Protein AF-A0A0E3WSV9-F1 (afdb_monomer_lite)

Sequence (74 aa):
MLNLFLTGDKFTTGEVYDYLDKGRFEVSYRGVSAMVGLMNTRLGILSINVTGDHNVYSLKETYKNIVGSVLENY

Secondary structure (DSSP, 8-state):
-HHHHHT---EEHHHHHHHHHHTT----HHHHHHHHHHHHHTS--EEEEEETTEEEEEE-HHHHHHHHHHHHT-

Organism: NCBI:txid1434111

InterPro domains:
  IPR020501 Uncharacterised protein family AF1218 [PF10826] (1-67)

Radius of gyration: 11.98 Å; chains: 1; bounding box: 35×21×30 Å

Structure (mmCIF, N/CA/C/O backbone):
data_AF-A0A0E3WSV9-F1
#
_entry.id   AF-A0A0E3WSV9-F1
#
loop_
_atom_site.group_PDB
_atom_site.id
_atom_site.type_symbol
_atom_site.label_atom_id
_atom_site.label_alt_id
_atom_site.label_comp_id
_atom_site.label_asym_id
_atom_site.label_entity_id
_atom_site.label_seq_id
_atom_site.pdbx_PDB_ins_code
_atom_site.Cartn_x
_atom_site.Cartn_y
_atom_site.Cartn_z
_atom_site.occupancy
_atom_site.B_iso_or_equiv
_atom_site.auth_seq_id
_atom_site.auth_comp_id
_atom_site.auth_asym_id
_atom_site.auth_atom_id
_atom_site.pdbx_PDB_model_num
ATOM 1 N N . MET A 1 1 ? -8.041 -0.846 -3.475 1.00 83.56 1 MET A N 1
ATOM 2 C CA . MET A 1 1 ? -6.620 -0.992 -3.079 1.00 83.56 1 MET A CA 1
ATOM 3 C C . MET A 1 1 ? -6.461 -1.035 -1.561 1.00 83.56 1 MET A C 1
ATOM 5 O O . MET A 1 1 ? -6.027 -2.065 -1.081 1.00 83.56 1 MET A O 1
ATOM 9 N N . LEU A 1 2 ? -6.884 -0.016 -0.795 1.00 87.62 2 LEU A N 1
ATOM 10 C CA . LEU A 1 2 ? -6.749 -0.006 0.680 1.00 87.62 2 LEU A CA 1
ATOM 11 C C . LEU A 1 2 ? -7.374 -1.218 1.395 1.00 87.62 2 LEU A C 1
ATOM 13 O O . LEU A 1 2 ? -6.798 -1.696 2.364 1.00 87.62 2 LEU A O 1
ATOM 17 N N . ASN A 1 3 ? -8.484 -1.758 0.874 1.00 89.25 3 ASN A N 1
ATOM 18 C CA . AS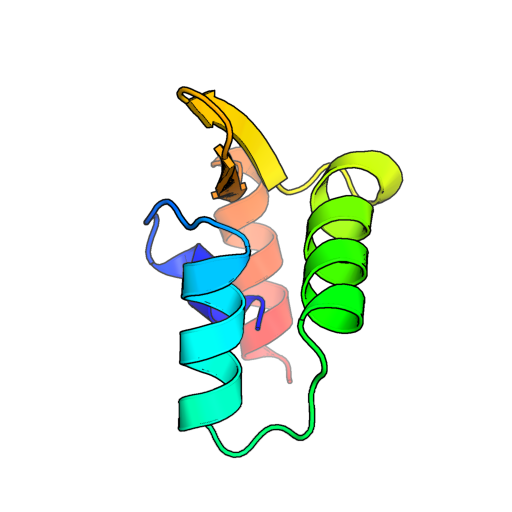N A 1 3 ? -9.114 -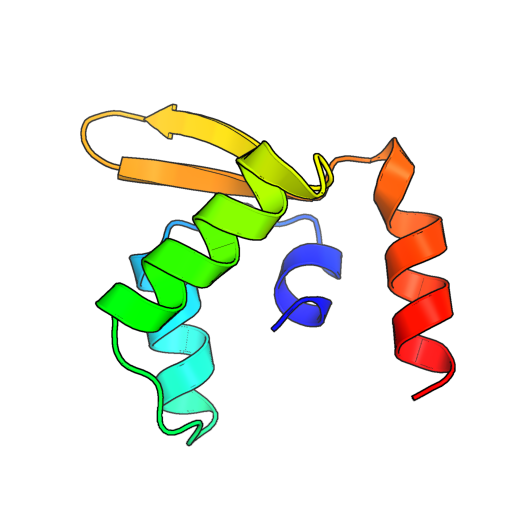2.967 1.417 1.00 89.25 3 ASN A CA 1
ATOM 19 C C . ASN A 1 3 ? -8.159 -4.179 1.480 1.00 89.25 3 ASN A C 1
ATOM 21 O O . ASN A 1 3 ? -8.261 -4.993 2.387 1.00 89.25 3 ASN A O 1
ATOM 25 N N . LEU A 1 4 ? -7.183 -4.266 0.564 1.00 90.81 4 LEU A N 1
ATOM 26 C CA . LEU A 1 4 ? -6.170 -5.327 0.570 1.00 90.81 4 LEU A CA 1
ATOM 27 C C . LEU A 1 4 ? -5.369 -5.337 1.878 1.00 90.81 4 LEU A C 1
ATOM 29 O O . LEU A 1 4 ? -5.063 -6.392 2.409 1.00 90.81 4 LEU A O 1
ATOM 33 N N . PHE A 1 5 ? -5.060 -4.161 2.425 1.00 92.06 5 PHE A N 1
ATOM 34 C CA . PHE A 1 5 ? -4.252 -4.044 3.635 1.00 92.06 5 PHE A CA 1
ATOM 35 C C . PHE A 1 5 ? -5.057 -4.203 4.934 1.00 92.06 5 PHE A C 1
ATOM 37 O O . PHE A 1 5 ? -4.461 -4.310 6.007 1.00 92.06 5 PHE A O 1
ATOM 44 N N . LEU A 1 6 ? -6.394 -4.223 4.865 1.00 90.19 6 LEU A N 1
ATOM 45 C CA . LEU A 1 6 ? -7.242 -4.463 6.036 1.00 90.19 6 LEU A CA 1
ATOM 46 C C . LEU A 1 6 ? -7.234 -5.924 6.488 1.00 90.19 6 LEU A C 1
ATOM 48 O O . LEU A 1 6 ? -7.528 -6.182 7.652 1.00 90.19 6 LEU A O 1
ATOM 52 N N . THR A 1 7 ? -6.833 -6.865 5.626 1.00 84.75 7 THR A N 1
ATOM 53 C CA . THR A 1 7 ? -6.710 -8.286 5.999 1.00 84.75 7 THR A CA 1
ATOM 54 C C . THR A 1 7 ? -5.651 -8.515 7.082 1.00 84.75 7 THR A C 1
ATOM 56 O O . THR A 1 7 ? -5.682 -9.530 7.772 1.00 84.75 7 THR A O 1
ATOM 59 N N . GLY A 1 8 ? -4.743 -7.550 7.283 1.00 75.94 8 GLY A N 1
ATOM 60 C CA . GLY A 1 8 ? -3.614 -7.654 8.208 1.00 75.94 8 GLY A CA 1
ATOM 61 C C . GLY A 1 8 ? -2.368 -8.283 7.586 1.00 75.94 8 GLY A C 1
ATOM 62 O O . GLY A 1 8 ? -1.345 -8.394 8.263 1.00 75.94 8 GLY A O 1
ATOM 63 N N . ASP A 1 9 ? -2.432 -8.641 6.307 1.00 86.69 9 ASP A N 1
ATOM 64 C CA . ASP A 1 9 ? -1.321 -9.233 5.576 1.00 86.69 9 ASP A CA 1
ATOM 65 C C . ASP A 1 9 ? -0.266 -8.193 5.166 1.00 86.69 9 ASP A C 1
ATOM 67 O O . ASP A 1 9 ? -0.448 -6.969 5.243 1.00 86.69 9 ASP A O 1
ATOM 71 N N . LYS A 1 10 ? 0.885 -8.711 4.739 1.00 92.19 10 LYS A N 1
ATOM 72 C CA . LYS A 1 10 ? 2.027 -7.939 4.255 1.00 92.19 10 LYS A CA 1
ATOM 73 C C . LYS A 1 10 ? 2.163 -8.141 2.755 1.00 92.19 10 LYS A C 1
ATOM 75 O O . LYS A 1 10 ? 2.075 -9.272 2.295 1.00 92.19 10 LYS A O 1
ATOM 80 N N . PHE A 1 11 ? 2.437 -7.067 2.025 1.00 94.62 11 PHE A N 1
ATOM 81 C CA . PHE A 1 11 ? 2.489 -7.103 0.568 1.00 94.62 11 PHE A CA 1
ATOM 82 C C . PHE A 1 11 ? 3.671 -6.319 0.019 1.00 94.62 11 PHE A C 1
ATOM 84 O O . PHE A 1 11 ? 3.944 -5.190 0.428 1.00 94.62 11 PHE A O 1
ATOM 91 N N . THR A 1 12 ? 4.344 -6.888 -0.963 1.00 95.12 12 THR A N 1
ATOM 92 C CA . THR A 1 12 ? 5.275 -6.189 -1.844 1.00 95.12 12 THR A CA 1
ATOM 93 C C . THR A 1 12 ? 4.525 -5.336 -2.867 1.00 95.12 12 THR A C 1
ATOM 95 O O . THR A 1 12 ? 3.347 -5.553 -3.149 1.00 95.12 12 THR A O 1
ATOM 98 N N . THR A 1 13 ? 5.217 -4.380 -3.495 1.00 94.38 13 THR A N 1
ATOM 99 C CA . THR A 1 13 ? 4.662 -3.629 -4.639 1.00 94.38 13 THR A CA 1
ATOM 100 C C . THR A 1 13 ? 4.167 -4.559 -5.753 1.00 94.38 13 THR A C 1
ATOM 102 O O . THR A 1 13 ? 3.142 -4.269 -6.367 1.00 94.38 13 THR A O 1
ATOM 105 N N . GLY A 1 14 ? 4.875 -5.669 -5.997 1.00 94.50 14 GLY A N 1
ATOM 106 C CA . GLY A 1 14 ? 4.492 -6.681 -6.983 1.00 94.50 14 GLY A CA 1
ATOM 107 C C . GLY A 1 14 ? 3.179 -7.364 -6.635 1.00 94.50 14 GLY A C 1
ATOM 108 O O . GLY A 1 14 ? 2.271 -7.371 -7.453 1.00 94.50 14 GLY A O 1
ATOM 109 N N . GLU A 1 15 ? 3.022 -7.829 -5.398 1.00 94.75 15 GLU A N 1
ATOM 110 C CA . GLU A 1 15 ? 1.777 -8.477 -4.963 1.00 94.75 15 GLU A CA 1
ATOM 111 C C . GLU A 1 15 ? 0.578 -7.520 -5.006 1.00 94.75 15 GLU A C 1
ATOM 113 O O . GLU A 1 15 ? -0.520 -7.914 -5.402 1.00 94.75 15 GLU A O 1
ATOM 118 N N . VAL A 1 16 ? 0.782 -6.242 -4.664 1.00 95.12 16 VAL A N 1
ATOM 119 C CA . VAL A 1 16 ? -0.261 -5.214 -4.813 1.00 95.12 16 VAL A CA 1
ATOM 120 C C . VAL A 1 16 ? -0.606 -4.996 -6.288 1.00 95.12 16 VAL A C 1
ATOM 122 O O . VAL A 1 16 ? -1.783 -4.858 -6.622 1.00 95.12 16 VAL A O 1
ATOM 125 N N . TYR A 1 17 ? 0.394 -4.948 -7.170 1.00 95.75 17 TYR A N 1
ATOM 126 C CA . TYR A 1 17 ? 0.180 -4.799 -8.609 1.00 95.75 17 TYR A CA 1
ATOM 127 C C . TYR A 1 17 ? -0.607 -5.981 -9.175 1.00 95.75 17 TYR A C 1
ATOM 129 O O . TYR A 1 17 ? -1.658 -5.760 -9.772 1.00 95.75 17 TYR A O 1
ATOM 137 N N .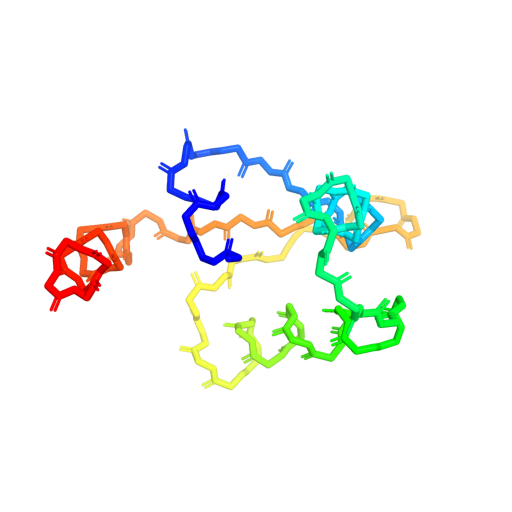 ASP A 1 18 ? -0.179 -7.210 -8.895 1.00 9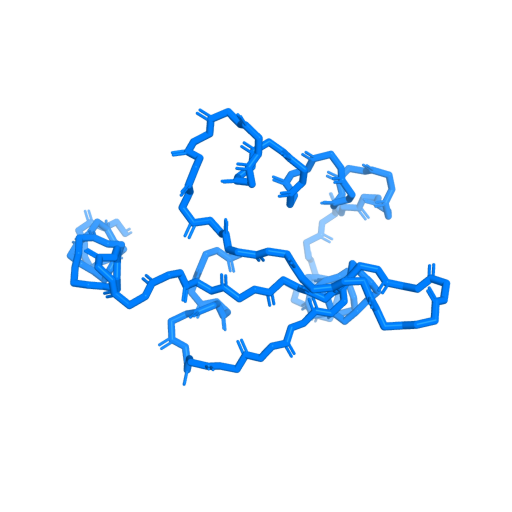4.75 18 ASP A N 1
ATOM 138 C CA . ASP A 1 18 ? -0.843 -8.430 -9.355 1.00 94.75 18 ASP A CA 1
ATOM 139 C C . ASP A 1 18 ? -2.293 -8.508 -8.863 1.00 94.75 18 ASP A C 1
ATOM 141 O O . ASP A 1 18 ? -3.182 -8.936 -9.599 1.00 94.75 18 ASP A O 1
ATOM 145 N N . TYR A 1 19 ? -2.557 -8.089 -7.620 1.00 93.69 19 TYR A N 1
ATOM 146 C CA . TYR A 1 19 ? -3.914 -8.029 -7.077 1.00 93.69 19 TYR A CA 1
ATOM 147 C C . TYR A 1 19 ? -4.805 -7.051 -7.858 1.00 93.69 19 TYR A C 1
ATOM 149 O O . TYR A 1 19 ? -5.953 -7.368 -8.176 1.00 93.69 19 TYR A O 1
ATOM 157 N N . LEU A 1 20 ? -4.291 -5.860 -8.175 1.00 92.75 20 LEU A N 1
ATOM 158 C CA . LEU A 1 20 ? -5.041 -4.841 -8.912 1.00 92.75 20 LEU A CA 1
ATOM 159 C C . LEU A 1 20 ? -5.231 -5.221 -10.386 1.00 92.75 20 LEU A C 1
ATOM 161 O O . LEU A 1 20 ? -6.331 -5.064 -10.913 1.00 92.75 20 LEU A O 1
ATOM 165 N N . ASP A 1 21 ? -4.207 -5.775 -11.026 1.00 92.81 21 ASP A N 1
ATOM 166 C CA . ASP A 1 21 ? -4.267 -6.234 -12.416 1.00 92.81 21 ASP A CA 1
ATOM 167 C C . ASP A 1 21 ? -5.298 -7.366 -12.586 1.00 92.81 21 ASP A C 1
ATOM 169 O O . ASP A 1 21 ? -6.187 -7.293 -13.437 1.00 92.81 21 ASP A O 1
ATOM 173 N N . LYS A 1 22 ? -5.306 -8.348 -11.669 1.00 92.12 22 LYS A N 1
ATOM 174 C CA . LYS A 1 22 ? -6.338 -9.406 -11.614 1.00 92.12 22 LYS A CA 1
ATOM 175 C C . LYS A 1 22 ? -7.748 -8.854 -11.401 1.00 92.12 22 LYS A C 1
ATOM 177 O O . LYS A 1 22 ? -8.713 -9.419 -11.913 1.00 92.12 22 LYS A O 1
ATOM 182 N N . GLY A 1 23 ? -7.871 -7.746 -10.671 1.00 86.81 23 GLY A N 1
ATOM 183 C CA . GLY A 1 23 ? -9.121 -7.007 -10.490 1.00 86.81 23 GLY A CA 1
ATOM 184 C C . GLY A 1 23 ? -9.579 -6.221 -11.725 1.00 86.81 23 GLY A C 1
ATOM 185 O O . GLY A 1 23 ? -10.604 -5.548 -11.648 1.00 86.81 23 GLY A O 1
ATOM 186 N N . ARG A 1 24 ? -8.848 -6.301 -12.849 1.00 88.25 24 ARG A N 1
ATOM 187 C CA . ARG A 1 24 ? -9.057 -5.528 -14.086 1.00 88.25 24 ARG A CA 1
ATOM 188 C C . ARG A 1 24 ? -8.955 -4.014 -13.890 1.00 88.25 24 ARG A C 1
ATOM 190 O O . ARG A 1 24 ? -9.551 -3.251 -14.649 1.00 88.25 24 ARG A O 1
ATOM 197 N N . PHE A 1 25 ? -8.206 -3.569 -12.882 1.00 89.06 25 PHE A N 1
ATOM 198 C CA . PHE A 1 25 ? -7.849 -2.162 -12.764 1.00 89.06 25 PHE A CA 1
ATOM 199 C C . PHE A 1 25 ? -6.745 -1.842 -13.772 1.00 89.06 25 PHE A C 1
ATOM 201 O O . PHE A 1 25 ? -5.712 -2.504 -13.794 1.00 89.06 25 PHE A O 1
ATOM 208 N N . GLU A 1 26 ? -6.934 -0.799 -14.576 1.00 90.75 26 GLU A N 1
ATOM 209 C CA . GLU A 1 26 ? -5.908 -0.330 -15.505 1.00 90.75 26 GLU A CA 1
ATOM 210 C C . GLU A 1 26 ? -4.847 0.476 -14.738 1.00 90.75 26 GLU A C 1
ATOM 212 O O . GLU A 1 26 ? -4.926 1.696 -14.585 1.00 90.75 26 GLU A O 1
ATOM 217 N N . VAL A 1 27 ? -3.868 -0.232 -14.170 1.00 92.62 27 VAL A N 1
ATOM 218 C CA . VAL A 1 27 ? -2.774 0.352 -13.387 1.00 92.62 27 VAL A CA 1
ATOM 219 C C . VAL A 1 27 ? -1.425 -0.062 -13.954 1.00 92.62 27 VAL A C 1
ATOM 221 O O . VAL A 1 27 ? -1.242 -1.172 -14.436 1.00 92.62 27 VAL A O 1
ATOM 224 N N . SER A 1 28 ? -0.438 0.826 -13.860 1.00 96.25 28 SER A N 1
ATOM 225 C CA . SER A 1 28 ? 0.954 0.473 -14.148 1.00 96.25 28 SER A CA 1
ATOM 226 C C . SER A 1 28 ? 1.692 0.118 -12.862 1.00 96.25 28 SER A C 1
ATOM 228 O O . SER A 1 28 ? 1.413 0.687 -11.804 1.00 96.25 28 SER A O 1
ATOM 230 N N . TYR A 1 29 ? 2.711 -0.739 -12.954 1.00 94.69 29 TYR A N 1
ATOM 231 C CA . TYR A 1 29 ? 3.579 -1.060 -11.814 1.00 94.69 29 TYR A CA 1
ATOM 232 C C . TYR A 1 29 ? 4.182 0.198 -11.164 1.00 94.69 29 TYR A C 1
ATOM 234 O O . TYR A 1 29 ? 4.206 0.336 -9.942 1.00 94.69 29 TYR A O 1
ATOM 242 N N . ARG A 1 30 ? 4.614 1.173 -11.981 1.00 95.75 30 ARG A N 1
ATOM 243 C CA . ARG A 1 30 ? 5.117 2.470 -11.490 1.00 95.75 30 ARG A CA 1
ATOM 244 C C . ARG A 1 30 ? 4.039 3.259 -10.747 1.00 95.75 30 ARG A C 1
ATOM 246 O O . ARG A 1 30 ? 4.335 3.845 -9.710 1.00 95.75 30 ARG A O 1
ATOM 253 N N . GLY A 1 31 ? 2.804 3.247 -11.247 1.00 96.62 31 GLY A N 1
ATOM 254 C CA . GLY A 1 31 ? 1.659 3.845 -10.562 1.00 96.62 31 GLY A CA 1
ATOM 255 C C . GLY A 1 31 ? 1.410 3.199 -9.200 1.00 96.62 31 GLY A C 1
ATOM 256 O O . GLY A 1 31 ? 1.270 3.904 -8.204 1.00 96.62 31 GLY A O 1
ATOM 257 N N . VAL A 1 32 ? 1.447 1.866 -9.123 1.00 95.62 32 VAL A N 1
ATOM 258 C CA . VAL A 1 32 ? 1.303 1.128 -7.857 1.00 95.62 32 VAL A CA 1
ATOM 259 C C . VAL A 1 32 ? 2.432 1.454 -6.885 1.00 95.62 32 VAL A C 1
ATOM 261 O O . VAL A 1 32 ? 2.157 1.774 -5.730 1.00 95.62 32 VAL A O 1
ATOM 264 N N . SER A 1 33 ? 3.680 1.469 -7.359 1.00 94.69 33 SER A N 1
ATOM 265 C CA . SER A 1 33 ? 4.849 1.864 -6.567 1.00 94.69 33 SER A CA 1
ATOM 266 C C . SER A 1 33 ? 4.699 3.273 -5.981 1.00 94.69 33 SER A C 1
ATOM 268 O O . SER A 1 33 ? 4.940 3.477 -4.789 1.00 94.69 33 SER A O 1
ATOM 270 N N . ALA A 1 34 ? 4.226 4.233 -6.781 1.00 95.12 34 ALA A N 1
ATOM 271 C CA . ALA A 1 34 ? 3.948 5.584 -6.310 1.00 95.12 34 ALA A CA 1
ATOM 272 C C . ALA A 1 34 ? 2.827 5.604 -5.257 1.00 95.12 34 ALA A C 1
ATOM 274 O O . ALA A 1 34 ? 2.977 6.262 -4.230 1.00 95.12 34 ALA A O 1
ATOM 275 N N . MET A 1 35 ? 1.735 4.858 -5.459 1.00 95.31 35 MET A N 1
ATOM 276 C CA . MET A 1 35 ? 0.619 4.791 -4.507 1.00 95.31 35 MET A CA 1
ATOM 277 C C . MET A 1 35 ? 1.049 4.248 -3.141 1.00 95.31 35 MET A C 1
ATOM 279 O O . MET A 1 35 ? 0.816 4.910 -2.127 1.00 95.31 35 MET A O 1
ATOM 283 N N . VAL A 1 36 ? 1.720 3.091 -3.091 1.00 95.00 36 VAL A N 1
ATOM 284 C CA . VAL A 1 36 ? 2.197 2.523 -1.813 1.00 95.00 36 VAL A CA 1
ATOM 285 C C . VAL A 1 36 ? 3.253 3.425 -1.165 1.00 95.00 36 VAL A C 1
ATOM 287 O O . VAL A 1 36 ? 3.256 3.612 0.053 1.00 95.00 36 VAL A O 1
ATOM 290 N N . GLY A 1 37 ? 4.096 4.073 -1.977 1.00 94.56 37 GLY A N 1
ATOM 291 C CA . GLY A 1 37 ? 5.076 5.056 -1.523 1.00 94.56 37 GLY A CA 1
ATOM 292 C C . GLY A 1 37 ? 4.438 6.287 -0.874 1.00 94.56 37 GLY A C 1
ATOM 293 O O . GLY A 1 37 ? 4.882 6.705 0.196 1.00 94.56 37 GLY A O 1
ATOM 294 N N . LEU A 1 38 ? 3.374 6.844 -1.460 1.00 95.75 38 LEU A N 1
ATOM 295 C CA . LEU A 1 38 ? 2.612 7.965 -0.894 1.00 95.75 38 LEU A CA 1
ATOM 296 C C . LEU A 1 38 ? 1.896 7.569 0.402 1.00 95.75 38 LEU A C 1
ATOM 298 O O . LEU A 1 38 ? 1.916 8.331 1.370 1.00 95.75 38 LEU A O 1
ATOM 302 N N . MET A 1 39 ? 1.313 6.370 0.456 1.00 95.12 39 MET A N 1
ATOM 303 C CA . MET A 1 39 ? 0.653 5.863 1.664 1.00 95.12 39 MET A CA 1
ATOM 304 C C . MET A 1 39 ? 1.633 5.651 2.826 1.00 95.12 39 MET A C 1
ATOM 306 O O . MET A 1 39 ? 1.282 5.894 3.980 1.00 95.12 39 MET A O 1
ATOM 310 N N . ASN A 1 40 ? 2.872 5.254 2.528 1.00 95.06 40 ASN A N 1
ATOM 311 C CA . ASN A 1 40 ? 3.938 5.147 3.520 1.00 95.06 40 ASN A CA 1
ATOM 312 C C . ASN A 1 40 ? 4.502 6.521 3.927 1.00 95.06 40 ASN A C 1
ATOM 314 O O . ASN A 1 40 ? 4.520 6.862 5.103 1.00 95.06 40 ASN A O 1
ATOM 318 N N . THR A 1 41 ? 4.955 7.328 2.966 1.00 94.56 41 THR A N 1
ATOM 319 C CA . THR A 1 41 ? 5.769 8.527 3.252 1.00 94.56 41 THR A CA 1
ATOM 320 C C . THR A 1 41 ? 4.959 9.789 3.520 1.00 94.56 41 THR A C 1
ATOM 322 O O . THR A 1 41 ? 5.392 10.620 4.312 1.00 94.56 41 THR A O 1
ATOM 325 N N . ARG A 1 42 ? 3.799 9.960 2.873 1.00 94.75 42 ARG A N 1
ATOM 326 C CA . ARG A 1 42 ? 2.973 11.168 3.022 1.00 94.75 42 ARG A CA 1
ATOM 327 C C . ARG A 1 42 ? 1.812 10.967 3.978 1.00 94.75 42 ARG A C 1
ATOM 329 O O . ARG A 1 42 ? 1.618 11.791 4.860 1.00 94.75 42 ARG A O 1
ATOM 336 N N . LEU A 1 43 ? 1.047 9.888 3.804 1.00 94.00 43 LEU A N 1
ATOM 337 C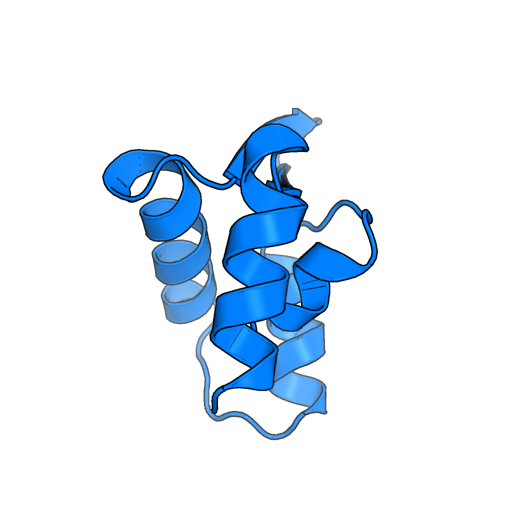 CA . LEU A 1 43 ? -0.067 9.582 4.708 1.00 94.00 43 LEU A CA 1
ATOM 338 C C . LEU A 1 43 ? 0.410 8.945 6.015 1.00 94.00 43 LEU A C 1
ATOM 340 O O . LEU A 1 43 ? -0.242 9.099 7.040 1.00 94.00 43 LEU A O 1
ATOM 344 N N . GLY A 1 44 ? 1.532 8.222 5.994 1.00 95.62 44 GLY A N 1
ATOM 345 C CA . GLY A 1 44 ? 2.084 7.597 7.194 1.00 95.62 44 GLY A CA 1
ATOM 346 C C . GLY A 1 44 ? 1.292 6.390 7.699 1.00 95.62 44 GLY A C 1
ATOM 347 O O . GLY A 1 44 ? 1.535 5.957 8.826 1.00 95.62 44 GLY A O 1
ATOM 348 N N . ILE A 1 45 ? 0.368 5.843 6.903 1.00 95.50 45 ILE A N 1
ATOM 349 C CA . ILE A 1 45 ? -0.547 4.771 7.330 1.00 95.50 45 ILE A CA 1
ATOM 350 C C . ILE A 1 45 ? 0.065 3.379 7.151 1.00 95.50 45 ILE A C 1
ATOM 352 O O . ILE A 1 45 ? -0.231 2.470 7.925 1.00 95.50 45 ILE A O 1
ATOM 356 N N . LEU A 1 46 ? 0.957 3.211 6.171 1.00 96.12 46 LEU A N 1
ATOM 357 C CA . LEU A 1 46 ? 1.681 1.959 5.972 1.00 96.12 46 LEU A CA 1
ATOM 358 C C . LEU A 1 46 ? 2.982 1.963 6.776 1.00 96.12 46 LEU A C 1
ATOM 360 O O . LEU A 1 46 ? 3.622 2.998 6.957 1.00 96.12 46 LEU A O 1
ATOM 364 N N . SER A 1 47 ? 3.362 0.792 7.271 1.00 94.25 47 SER A N 1
ATOM 365 C CA . SER A 1 47 ? 4.730 0.488 7.675 1.00 94.25 47 SER A CA 1
ATOM 366 C C . SER A 1 47 ? 5.474 -0.138 6.497 1.00 94.25 47 SER A C 1
ATOM 368 O O . SER A 1 47 ? 4.847 -0.710 5.602 1.00 94.25 47 SER A O 1
ATOM 370 N N . ILE A 1 48 ? 6.799 -0.021 6.494 1.00 92.25 48 ILE A N 1
ATOM 371 C CA . ILE A 1 48 ? 7.665 -0.614 5.480 1.00 92.25 48 ILE A CA 1
ATOM 372 C C . ILE A 1 48 ? 8.740 -1.448 6.168 1.00 92.25 48 ILE A C 1
ATOM 374 O O . ILE A 1 48 ? 9.419 -0.970 7.075 1.00 92.25 48 ILE A O 1
ATOM 378 N N . ASN A 1 49 ? 8.889 -2.693 5.736 1.00 89.75 49 ASN A N 1
ATOM 379 C CA . ASN A 1 49 ? 10.034 -3.528 6.063 1.00 89.75 49 ASN A CA 1
ATOM 380 C C . ASN A 1 49 ? 10.802 -3.798 4.776 1.00 89.75 49 ASN A C 1
ATOM 382 O O . ASN A 1 49 ? 10.232 -4.278 3.798 1.00 89.75 49 ASN A O 1
ATOM 386 N N . VAL A 1 50 ? 12.095 -3.498 4.778 1.00 81.38 50 VAL A N 1
ATOM 387 C CA . VAL A 1 50 ? 12.973 -3.836 3.658 1.00 81.38 50 VAL A CA 1
ATOM 388 C C . VAL A 1 50 ? 13.437 -5.270 3.879 1.00 81.38 50 VAL A C 1
ATOM 390 O O . VAL A 1 50 ? 14.155 -5.544 4.838 1.00 81.38 50 VAL A O 1
ATOM 393 N N . THR A 1 51 ? 12.960 -6.204 3.057 1.00 77.44 51 THR A N 1
ATOM 394 C CA . THR A 1 51 ? 13.363 -7.618 3.123 1.00 77.44 51 THR A CA 1
ATOM 395 C C . THR A 1 51 ? 14.061 -7.975 1.817 1.00 77.44 51 THR A C 1
ATOM 397 O O . THR A 1 51 ? 13.414 -8.148 0.785 1.00 77.44 51 THR A O 1
ATOM 400 N N . GLY A 1 52 ? 15.395 -8.038 1.853 1.00 75.12 52 GLY A N 1
ATOM 401 C CA . GLY A 1 52 ? 16.210 -8.133 0.639 1.00 75.12 52 GLY A CA 1
ATOM 402 C C . GLY A 1 52 ? 16.043 -6.886 -0.234 1.00 75.12 52 GLY A C 1
ATOM 403 O O . GLY A 1 52 ? 16.101 -5.770 0.278 1.00 75.12 52 GLY A O 1
ATOM 404 N N . ASP A 1 53 ? 15.775 -7.084 -1.525 1.00 74.00 53 ASP A N 1
ATOM 405 C CA . ASP A 1 53 ? 15.618 -5.996 -2.506 1.00 74.00 53 ASP A CA 1
ATOM 406 C C . ASP A 1 53 ? 14.182 -5.457 -2.620 1.00 74.00 53 ASP A C 1
ATOM 408 O O . ASP A 1 53 ? 13.908 -4.561 -3.421 1.00 74.00 53 ASP A O 1
ATOM 412 N N . HIS A 1 54 ? 13.241 -5.994 -1.835 1.00 79.94 54 HIS A N 1
ATOM 413 C CA . HIS A 1 54 ? 11.829 -5.642 -1.943 1.00 79.94 54 HIS A CA 1
ATOM 414 C C . HIS A 1 54 ? 11.312 -4.951 -0.683 1.00 79.94 54 HIS A C 1
ATOM 416 O O . HIS A 1 54 ? 11.515 -5.388 0.453 1.00 79.94 54 HIS A O 1
ATOM 422 N N . ASN A 1 55 ? 10.570 -3.870 -0.914 1.00 87.31 55 ASN A N 1
ATOM 423 C CA . ASN A 1 55 ? 9.792 -3.205 0.115 1.00 87.31 55 ASN A CA 1
ATOM 424 C C . ASN A 1 55 ? 8.531 -4.014 0.400 1.00 87.31 55 ASN A C 1
ATOM 426 O O . ASN A 1 55 ? 7.735 -4.259 -0.508 1.00 87.31 55 ASN A O 1
ATOM 430 N N . VAL A 1 56 ? 8.341 -4.375 1.663 1.00 94.12 56 VAL A N 1
ATOM 431 C CA . VAL A 1 56 ? 7.158 -5.071 2.159 1.00 94.12 56 VAL A CA 1
ATOM 432 C C . VAL A 1 56 ? 6.333 -4.092 2.984 1.00 94.12 56 VAL A C 1
ATOM 434 O O . VAL A 1 56 ? 6.806 -3.558 3.989 1.00 94.12 56 VAL A O 1
ATOM 437 N N . TYR A 1 57 ? 5.100 -3.856 2.558 1.00 95.31 57 TYR A N 1
ATOM 438 C CA . TYR A 1 57 ? 4.173 -2.904 3.151 1.00 95.31 57 TYR A CA 1
ATOM 439 C C . TYR A 1 57 ? 3.103 -3.612 3.977 1.00 95.31 57 TYR A C 1
ATOM 441 O O . TYR A 1 57 ? 2.601 -4.666 3.593 1.00 95.31 57 TYR A O 1
ATOM 449 N N . SER A 1 58 ? 2.702 -2.999 5.086 1.00 95.69 58 SER A N 1
ATOM 450 C CA . SER A 1 58 ? 1.531 -3.424 5.860 1.00 95.69 58 SER A CA 1
ATOM 451 C C . SER A 1 58 ? 0.836 -2.230 6.495 1.00 95.69 58 SER A C 1
ATOM 453 O O . SER A 1 58 ? 1.484 -1.222 6.792 1.00 95.69 58 SER A O 1
ATOM 455 N N . LEU A 1 59 ? -0.474 -2.323 6.724 1.00 96.19 59 LEU A N 1
ATOM 456 C CA . LEU A 1 59 ? -1.199 -1.282 7.448 1.00 96.19 59 LEU A CA 1
ATOM 457 C C . LEU A 1 59 ? -0.780 -1.284 8.919 1.00 96.19 59 LEU A C 1
ATOM 459 O O . LEU A 1 59 ? -0.741 -2.330 9.566 1.00 96.19 59 LEU A O 1
ATOM 463 N N . LYS A 1 60 ? -0.455 -0.107 9.453 1.00 95.50 60 LYS A N 1
ATOM 464 C CA . LYS A 1 60 ? -0.178 0.059 10.882 1.00 95.50 60 LYS A CA 1
ATOM 465 C C . LYS A 1 60 ? -1.447 -0.233 11.686 1.00 95.50 60 LYS A C 1
ATOM 467 O O . LYS A 1 60 ? -2.503 0.306 11.366 1.00 95.50 60 LYS A O 1
ATOM 472 N N . GLU A 1 61 ? -1.329 -1.008 12.767 1.00 93.56 61 GLU A N 1
ATOM 473 C CA . GLU A 1 61 ? -2.472 -1.396 13.619 1.00 93.56 61 GLU A CA 1
ATOM 474 C C . GLU A 1 61 ? -3.320 -0.201 14.066 1.00 93.56 61 GLU A C 1
ATOM 476 O O . GLU A 1 61 ? -4.544 -0.239 13.987 1.00 93.56 61 GLU A O 1
ATOM 481 N N . THR A 1 62 ? -2.675 0.908 14.437 1.00 94.62 62 THR A N 1
ATOM 482 C CA . THR A 1 62 ? -3.349 2.139 14.879 1.00 94.62 62 THR A CA 1
ATOM 483 C C . THR A 1 62 ? -4.266 2.754 13.820 1.00 94.62 62 THR A C 1
ATOM 485 O O . THR A 1 62 ? -5.133 3.552 14.161 1.00 94.62 62 THR A O 1
ATOM 488 N N . TYR A 1 63 ? -4.081 2.404 12.545 1.00 95.38 63 TYR A N 1
ATOM 489 C CA . TYR A 1 63 ? -4.864 2.918 11.426 1.00 95.38 63 TYR A CA 1
ATOM 490 C C . TYR A 1 63 ? -5.905 1.922 10.897 1.00 95.38 63 TYR A C 1
ATOM 492 O O . TYR A 1 63 ? -6.723 2.314 10.069 1.00 95.38 63 TYR A O 1
ATOM 500 N N . LYS A 1 64 ? -5.940 0.667 11.370 1.00 92.31 64 LYS A N 1
ATOM 501 C CA . LYS A 1 64 ? -6.913 -0.331 10.885 1.00 92.31 64 LYS A CA 1
ATOM 502 C C . LYS A 1 64 ? -8.357 0.119 11.069 1.00 92.31 64 LYS A C 1
ATOM 504 O O . LYS A 1 64 ? -9.116 0.106 10.107 1.00 92.31 64 LYS A O 1
ATOM 509 N N . ASN A 1 65 ? -8.704 0.583 12.270 1.00 93.12 65 ASN A N 1
ATOM 510 C CA . ASN A 1 65 ? -10.074 0.992 12.584 1.00 93.12 65 ASN A CA 1
ATOM 511 C C . ASN A 1 65 ? -10.538 2.154 11.696 1.00 93.12 65 ASN A C 1
ATOM 513 O O . ASN A 1 65 ? -11.592 2.069 11.080 1.00 93.12 65 ASN A O 1
ATOM 517 N N . ILE A 1 66 ? -9.730 3.214 11.577 1.00 93.56 66 ILE A N 1
ATOM 518 C CA . ILE A 1 66 ? -10.110 4.388 10.779 1.00 93.56 66 ILE A CA 1
ATOM 519 C C . ILE A 1 66 ? -10.163 4.076 9.280 1.00 93.56 66 ILE A C 1
ATOM 521 O O . ILE A 1 66 ? -11.076 4.535 8.601 1.00 93.56 66 ILE A O 1
ATOM 525 N N . VAL A 1 67 ? -9.233 3.269 8.756 1.00 92.50 67 VAL A N 1
ATOM 526 C CA . VAL A 1 67 ? -9.267 2.846 7.347 1.00 92.50 67 VAL A CA 1
ATOM 527 C C . VAL A 1 67 ? -10.494 1.975 7.075 1.00 92.50 67 VAL A C 1
ATOM 529 O O . VAL A 1 67 ? -11.152 2.184 6.060 1.00 92.50 67 VAL A O 1
ATOM 532 N N . GLY A 1 68 ? -10.832 1.0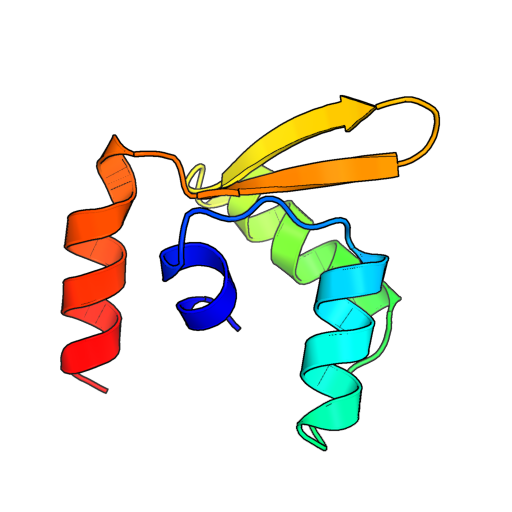56 7.986 1.00 93.25 68 GLY A N 1
ATOM 533 C CA . GLY A 1 68 ? -12.052 0.248 7.918 1.00 93.25 68 GLY A CA 1
ATOM 534 C C . GLY A 1 68 ? -13.302 1.115 7.842 1.00 93.25 68 GLY A C 1
ATOM 535 O O . GLY A 1 68 ? -14.046 1.032 6.870 1.00 93.25 68 GLY A O 1
ATOM 536 N N . SER A 1 69 ? -13.468 2.035 8.794 1.00 93.00 69 SER A N 1
ATOM 537 C CA . SER A 1 69 ? -14.622 2.938 8.810 1.00 93.00 69 SER A CA 1
ATOM 538 C C . SER A 1 69 ? -14.718 3.801 7.552 1.00 93.00 69 SER A C 1
ATOM 540 O O . SER A 1 69 ? -15.812 4.008 7.043 1.00 93.00 69 SER A O 1
ATOM 542 N N . VAL A 1 70 ? -13.603 4.299 7.008 1.00 91.00 70 VAL A N 1
ATOM 543 C CA . VAL A 1 70 ? -13.636 5.087 5.762 1.00 91.00 70 VAL A CA 1
ATOM 544 C C . VAL A 1 70 ? -14.105 4.243 4.574 1.00 91.00 70 VAL A C 1
ATOM 546 O O . VAL A 1 70 ? -14.849 4.753 3.742 1.00 91.00 70 VAL A O 1
ATOM 549 N N . LEU A 1 71 ? -13.703 2.973 4.494 1.00 89.88 71 LEU A N 1
ATOM 550 C CA . LEU A 1 71 ? -14.089 2.083 3.395 1.00 89.88 71 LEU A CA 1
ATOM 551 C C . LEU A 1 71 ? -15.516 1.541 3.510 1.00 89.88 71 LEU A C 1
ATOM 553 O O . LEU A 1 71 ? -16.093 1.201 2.492 1.00 89.88 71 LEU A O 1
ATOM 557 N N . GLU A 1 72 ? -16.094 1.465 4.707 1.00 88.44 72 GLU A N 1
ATOM 558 C CA . GLU A 1 72 ? -17.508 1.093 4.884 1.00 88.44 72 GLU A CA 1
ATOM 559 C C . GLU A 1 72 ? -18.477 2.205 4.445 1.00 88.44 72 GLU A C 1
ATOM 561 O O . GLU A 1 72 ? -19.644 1.938 4.169 1.00 88.44 72 GLU A O 1
ATOM 566 N N . ASN A 1 73 ? -18.005 3.454 4.389 1.00 75.19 73 ASN A N 1
ATOM 567 C CA . ASN A 1 73 ? -18.813 4.628 4.048 1.00 75.19 73 ASN A CA 1
ATOM 568 C C . ASN A 1 73 ? -18.748 5.020 2.554 1.00 75.19 73 ASN A C 1
ATOM 570 O O . ASN A 1 73 ? -19.256 6.084 2.193 1.00 75.19 73 ASN A O 1
ATOM 574 N N . TYR A 1 74 ? -18.132 4.195 1.700 1.00 57.09 74 TYR A N 1
ATOM 575 C CA . TYR A 1 74 ? -17.963 4.405 0.253 1.00 57.09 74 TYR A CA 1
ATOM 576 C C . TYR A 1 74 ? -18.179 3.109 -0.528 1.00 57.09 74 TYR A C 1
ATOM 578 O O . TYR A 1 74 ? -18.727 3.199 -1.650 1.00 57.09 74 TYR A O 1
#

pLDDT: mean 90.98, std 6.79, range [57.09, 96.62]

Foldseek 3Di:
DLVVQLVQDKDWLVRVVVVCVVVVNPDDSVRSVVVQVCCCPPVVQWDWDDDDPTTIIHGDPVCSVVSVVVVVVD